Protein AF-A0A8J2PMA8-F1 (afdb_monomer_lite)

Secondary structure (DSSP, 8-state):
-EEEEE-TTT--EEEEEE-----EE-TTSEEEE-HHHHHHHHHHHHHHHHHHHHHTT--GGG---------SS-B--B-TTT--BSS-EEEE--

Radius of gyration: 16.11 Å; chains: 1; bounding box: 38×32×40 Å

Structure (mmCIF, N/CA/C/O backbone):
data_AF-A0A8J2PMA8-F1
#
_entry.id   AF-A0A8J2PMA8-F1
#
loop_
_atom_site.group_PDB
_atom_site.id
_atom_site.type_symbol
_atom_site.label_atom_id
_atom_site.label_alt_id
_atom_site.label_comp_id
_atom_site.label_asym_id
_atom_site.label_entity_id
_atom_site.label_seq_id
_atom_site.pdbx_PDB_ins_code
_atom_site.Cartn_x
_atom_site.Cartn_y
_atom_site.Cartn_z
_atom_site.occupancy
_atom_site.B_iso_or_equiv
_atom_site.auth_seq_id
_atom_site.auth_comp_id
_atom_site.auth_asym_id
_atom_site.auth_atom_id
_atom_site.pdbx_PDB_model_num
ATOM 1 N N . ILE A 1 1 ? 6.153 5.265 3.333 1.00 95.25 1 ILE A N 1
ATOM 2 C CA . ILE A 1 1 ? 4.838 4.609 3.528 1.00 95.25 1 ILE A CA 1
ATOM 3 C C . ILE A 1 1 ? 4.328 4.869 4.939 1.00 95.25 1 ILE A C 1
ATOM 5 O O . ILE A 1 1 ? 5.086 4.697 5.885 1.00 95.25 1 ILE A O 1
ATOM 9 N N . LEU A 1 2 ? 3.066 5.278 5.076 1.00 97.19 2 LEU A N 1
ATOM 10 C CA . LEU A 1 2 ? 2.382 5.502 6.353 1.00 97.19 2 LEU A CA 1
ATOM 11 C C . LEU A 1 2 ? 1.138 4.610 6.403 1.00 97.19 2 LEU A C 1
ATOM 13 O O . LEU A 1 2 ? 0.338 4.633 5.472 1.00 97.19 2 LEU A O 1
ATOM 17 N N . LEU A 1 3 ? 0.961 3.872 7.497 1.00 97.81 3 LEU A N 1
ATOM 18 C CA . LEU A 1 3 ? -0.323 3.274 7.855 1.00 97.81 3 LEU A CA 1
ATOM 19 C C . LEU A 1 3 ? -0.841 3.964 9.116 1.00 97.81 3 LEU A C 1
ATOM 21 O O . LEU A 1 3 ? -0.096 4.125 10.083 1.00 97.81 3 LEU A O 1
ATOM 25 N N . GLN A 1 4 ? -2.115 4.347 9.110 1.00 97.50 4 GLN A N 1
ATOM 26 C CA . GLN A 1 4 ? -2.764 5.026 10.222 1.00 97.50 4 GLN A CA 1
ATOM 27 C C . GLN A 1 4 ? -4.167 4.469 10.448 1.00 97.50 4 GLN A C 1
ATOM 29 O O . GLN A 1 4 ? -4.923 4.244 9.505 1.00 97.50 4 GLN A O 1
ATOM 34 N N . VAL A 1 5 ? -4.504 4.249 11.715 1.00 97.38 5 VAL A N 1
ATOM 35 C CA . VAL A 1 5 ? -5.797 3.731 12.159 1.00 97.38 5 VAL A CA 1
ATOM 36 C C . VAL A 1 5 ? -6.555 4.843 12.855 1.00 97.38 5 VAL A C 1
ATOM 38 O O . VAL A 1 5 ? -6.034 5.488 13.769 1.00 97.38 5 VAL A O 1
ATOM 41 N N . PHE A 1 6 ? -7.799 5.037 12.430 1.00 97.06 6 PHE A N 1
ATOM 42 C CA . PHE A 1 6 ? -8.679 6.078 12.933 1.00 97.06 6 PHE A CA 1
ATOM 43 C C . PHE A 1 6 ? -9.892 5.489 13.640 1.00 97.06 6 PHE A C 1
ATOM 45 O O . PHE A 1 6 ? -10.448 4.472 13.225 1.00 97.06 6 PHE A O 1
ATOM 52 N N . GLU A 1 7 ? -10.348 6.180 14.676 1.00 95.69 7 GLU A N 1
ATOM 53 C CA . GLU A 1 7 ? -11.662 5.944 15.252 1.00 95.69 7 GLU A CA 1
ATOM 54 C C . GLU A 1 7 ? -12.753 6.409 14.276 1.00 95.69 7 GLU A C 1
ATOM 56 O O . GLU A 1 7 ? -12.792 7.578 13.883 1.00 95.69 7 GLU A O 1
ATOM 61 N N . ALA A 1 8 ? -13.659 5.501 13.905 1.00 90.19 8 ALA A N 1
ATOM 62 C CA . ALA A 1 8 ? -14.599 5.703 12.800 1.00 90.19 8 ALA A CA 1
ATOM 63 C C . ALA A 1 8 ? -15.520 6.929 12.949 1.00 90.19 8 ALA A C 1
ATOM 65 O O . ALA A 1 8 ? -15.879 7.542 11.950 1.00 90.19 8 ALA A O 1
ATOM 66 N N . ASN A 1 9 ? -15.910 7.286 14.175 1.00 90.44 9 ASN A N 1
ATOM 67 C CA . ASN A 1 9 ? -16.928 8.318 14.405 1.00 90.44 9 ASN A CA 1
ATOM 68 C C . ASN A 1 9 ? -16.353 9.734 14.530 1.00 90.44 9 ASN A C 1
ATOM 70 O O . ASN A 1 9 ? -17.078 10.704 14.337 1.00 90.44 9 ASN A O 1
ATOM 74 N N . VAL A 1 10 ? -15.075 9.858 14.893 1.00 94.00 10 VAL A N 1
ATOM 75 C CA . VAL A 1 10 ? -14.459 11.147 15.261 1.00 94.00 10 VAL A CA 1
ATOM 76 C C . VAL A 1 10 ? -13.147 11.421 14.526 1.00 94.00 10 VAL A C 1
ATOM 78 O O . VAL A 1 10 ? -12.506 12.433 14.790 1.00 94.00 10 VAL A O 1
ATOM 81 N N . ALA A 1 11 ? -12.728 10.526 13.621 1.00 90.75 11 ALA A N 1
ATOM 82 C CA . ALA A 1 11 ? -11.481 10.619 12.856 1.00 90.75 11 ALA A CA 1
ATOM 83 C C . ALA A 1 11 ? -10.226 10.827 13.731 1.00 90.75 11 ALA A C 1
ATOM 85 O O . ALA A 1 11 ? -9.220 11.389 13.297 1.00 90.75 11 ALA A O 1
ATOM 86 N N . LYS A 1 12 ? -10.265 10.356 14.982 1.00 95.25 12 LYS A N 1
ATOM 87 C CA . LYS A 1 12 ? -9.133 10.426 15.904 1.00 95.25 12 LYS A CA 1
ATOM 88 C C . LYS A 1 12 ? -8.107 9.362 15.535 1.00 95.25 12 LYS A C 1
ATOM 90 O O . LYS A 1 12 ? -8.451 8.188 15.444 1.00 95.25 12 LYS A O 1
ATOM 95 N N . SER A 1 13 ? -6.845 9.753 15.376 1.00 96.06 13 SER A N 1
ATOM 96 C CA . SER A 1 13 ? -5.739 8.810 15.179 1.00 96.06 13 SER A CA 1
ATOM 97 C C . SER A 1 13 ? -5.505 7.978 16.442 1.00 96.06 13 SER A C 1
ATOM 99 O O . SER A 1 13 ? -5.231 8.536 17.504 1.00 96.06 13 SER A O 1
ATOM 101 N N . LEU A 1 14 ? -5.579 6.654 16.318 1.00 96.56 14 LEU A N 1
ATOM 102 C CA . LEU A 1 14 ? -5.386 5.704 17.419 1.00 96.56 14 LEU A CA 1
ATOM 103 C C . LEU A 1 14 ? -3.990 5.078 17.393 1.00 96.56 14 LEU A C 1
ATOM 105 O O . LEU A 1 14 ? -3.310 5.033 18.412 1.00 96.56 14 LEU A O 1
ATOM 109 N N . ALA A 1 15 ? -3.543 4.625 16.222 1.00 97.06 15 ALA A N 1
ATOM 110 C CA . ALA A 1 15 ? -2.239 4.000 16.030 1.00 97.06 15 ALA A CA 1
ATOM 111 C C . ALA A 1 15 ? -1.716 4.302 14.625 1.00 97.06 15 ALA A C 1
ATOM 113 O O . ALA A 1 15 ? -2.497 4.417 13.682 1.00 97.06 15 ALA A O 1
ATOM 114 N N . TYR A 1 16 ? -0.399 4.419 14.479 1.00 97.56 16 TYR A N 1
ATOM 115 C CA . TYR A 1 16 ? 0.231 4.597 13.175 1.00 97.56 16 TYR A CA 1
ATOM 116 C C . TYR A 1 16 ? 1.673 4.093 13.166 1.00 97.56 16 TYR A C 1
ATOM 118 O O . TYR A 1 16 ? 2.340 4.018 14.208 1.00 97.56 16 TYR A O 1
ATOM 126 N N . HIS A 1 17 ? 2.173 3.781 11.979 1.00 98.31 17 HIS A N 1
ATOM 127 C CA . HIS A 1 17 ? 3.581 3.511 11.736 1.00 98.31 17 HIS A CA 1
ATOM 128 C C . HIS A 1 17 ? 3.986 4.060 10.370 1.00 98.31 17 HIS A C 1
ATOM 130 O O . HIS A 1 17 ? 3.221 3.981 9.407 1.00 98.31 17 HIS A O 1
ATOM 136 N N . GLN A 1 18 ? 5.185 4.631 10.306 1.00 97.88 18 GLN A N 1
ATOM 137 C CA . GLN A 1 18 ? 5.730 5.245 9.107 1.00 97.88 18 GLN A CA 1
ATOM 138 C C . GLN A 1 18 ? 7.149 4.751 8.889 1.00 97.88 18 GLN A C 1
ATOM 140 O O . GLN A 1 18 ? 7.939 4.702 9.828 1.00 97.88 18 GLN A O 1
ATOM 145 N N . ILE A 1 19 ? 7.448 4.420 7.640 1.00 97.50 19 ILE A N 1
ATOM 146 C CA . ILE A 1 19 ? 8.771 4.005 7.192 1.00 97.50 19 ILE A CA 1
ATOM 147 C C . ILE A 1 19 ? 9.074 4.755 5.901 1.00 97.50 19 ILE A C 1
ATOM 149 O O . ILE A 1 19 ? 8.221 4.840 5.010 1.00 97.50 19 ILE A O 1
ATOM 153 N N . GLU A 1 20 ? 10.262 5.334 5.811 1.00 94.69 20 GLU A N 1
ATOM 154 C CA . GLU A 1 20 ? 10.735 5.990 4.596 1.00 94.69 20 GLU A CA 1
ATOM 155 C C . GLU A 1 20 ? 11.169 4.946 3.566 1.00 94.69 20 GLU A C 1
ATOM 157 O O . GLU A 1 20 ? 11.680 3.886 3.915 1.00 94.69 20 GLU A O 1
ATOM 162 N N . VAL A 1 21 ? 10.901 5.232 2.295 1.00 92.19 21 VAL A N 1
ATOM 163 C CA . VAL A 1 21 ? 11.316 4.388 1.171 1.00 92.19 21 VAL A CA 1
ATOM 164 C C . VAL A 1 21 ? 12.277 5.211 0.343 1.00 92.19 21 VAL A C 1
ATOM 166 O O . VAL A 1 21 ? 11.969 6.360 0.017 1.00 92.19 21 VAL A O 1
ATOM 169 N N . GLU A 1 22 ? 13.423 4.623 0.027 1.00 88.00 22 GLU A N 1
ATOM 170 C CA . GLU A 1 22 ? 14.444 5.280 -0.774 1.00 88.00 22 GLU A CA 1
ATOM 171 C C . GLU A 1 22 ? 13.920 5.631 -2.172 1.00 88.00 22 GLU A C 1
ATOM 173 O O . GLU A 1 22 ? 13.007 5.003 -2.724 1.00 88.00 22 GLU A O 1
ATOM 178 N N . ARG A 1 23 ? 14.494 6.698 -2.720 1.00 88.00 23 ARG A N 1
ATOM 179 C CA . ARG A 1 23 ? 14.231 7.200 -4.064 1.00 88.00 23 ARG A CA 1
ATOM 180 C C . ARG A 1 23 ? 15.546 7.206 -4.816 1.00 88.00 23 ARG A C 1
ATOM 182 O O . ARG A 1 23 ? 16.548 7.685 -4.289 1.00 88.00 23 ARG A O 1
ATOM 189 N N . ILE A 1 24 ? 15.528 6.680 -6.030 1.00 89.25 24 ILE A N 1
ATOM 190 C CA . ILE A 1 24 ? 16.674 6.688 -6.928 1.00 89.25 24 ILE A CA 1
ATOM 191 C C . ILE A 1 24 ? 16.450 7.847 -7.898 1.00 89.25 24 ILE A C 1
ATOM 193 O O . ILE A 1 24 ? 15.599 7.761 -8.781 1.00 89.25 24 ILE A O 1
ATOM 197 N N . CYS A 1 25 ? 17.166 8.951 -7.700 1.00 86.75 25 CYS A N 1
ATOM 198 C CA . CYS A 1 25 ? 17.097 10.108 -8.590 1.00 86.75 25 CYS A CA 1
ATOM 199 C C . CYS A 1 25 ? 18.101 9.928 -9.730 1.00 86.75 25 CYS A C 1
ATOM 201 O O . CYS A 1 25 ? 19.297 9.774 -9.475 1.00 86.75 25 CYS A O 1
ATOM 203 N N . GLN A 1 26 ? 17.613 9.944 -10.969 1.00 82.94 26 GLN A N 1
ATOM 204 C CA . GLN A 1 26 ? 18.469 9.894 -12.154 1.00 82.94 26 GLN A CA 1
ATOM 205 C C . GLN A 1 26 ? 18.909 11.303 -12.571 1.00 82.94 26 GLN A C 1
ATOM 207 O O . GLN A 1 26 ? 18.258 12.294 -12.238 1.00 82.94 26 GLN A O 1
ATOM 212 N N . GLU A 1 27 ? 20.000 11.397 -13.338 1.00 72.00 27 GLU A N 1
ATOM 213 C CA . GLU A 1 27 ? 20.544 12.679 -13.822 1.00 72.00 27 GLU A CA 1
ATOM 214 C C . GLU A 1 27 ? 19.547 13.461 -14.699 1.00 72.00 27 GLU A C 1
ATOM 216 O O . GLU A 1 27 ? 19.542 14.691 -14.679 1.00 72.00 27 GLU A O 1
ATOM 221 N N . ASP A 1 28 ? 18.649 12.754 -15.394 1.00 78.62 28 ASP A N 1
ATOM 222 C CA . ASP A 1 28 ? 17.617 13.326 -16.271 1.00 78.62 28 ASP A CA 1
ATOM 223 C C . ASP A 1 28 ? 16.361 13.823 -15.516 1.00 78.62 28 ASP A C 1
ATOM 225 O O . ASP A 1 28 ? 15.389 14.262 -16.136 1.00 78.62 28 ASP A O 1
ATOM 229 N N . GLY A 1 29 ? 16.363 13.782 -14.177 1.00 79.44 29 GLY A N 1
ATOM 230 C CA . GLY A 1 29 ? 15.340 14.410 -13.329 1.00 79.44 29 GLY A CA 1
ATOM 231 C C . GLY A 1 29 ? 14.086 13.575 -13.048 1.00 79.44 29 GLY A C 1
ATOM 232 O O . GLY A 1 29 ? 13.163 14.073 -12.402 1.00 79.44 29 GLY A O 1
ATOM 233 N N . TRP A 1 30 ? 14.026 12.314 -13.490 1.00 83.75 30 TRP A N 1
ATOM 234 C CA . TRP A 1 30 ? 12.983 11.380 -13.051 1.00 83.75 30 TRP A CA 1
ATOM 235 C C . TRP A 1 30 ? 13.416 10.574 -11.822 1.00 83.75 30 TRP A C 1
ATOM 237 O O . TRP A 1 30 ? 14.606 10.384 -11.549 1.00 83.75 30 TRP A O 1
ATOM 247 N N . VAL A 1 31 ? 12.422 10.069 -11.090 1.00 90.56 31 VAL A N 1
ATOM 248 C CA . VAL A 1 31 ? 12.617 9.272 -9.877 1.00 90.56 31 VAL A CA 1
ATOM 249 C C . VAL A 1 31 ? 12.210 7.833 -10.134 1.00 90.56 31 VAL A C 1
ATOM 251 O O . VAL A 1 31 ? 11.124 7.556 -10.646 1.00 90.56 31 VAL A O 1
ATOM 254 N N . GLU A 1 32 ? 13.069 6.914 -9.714 1.00 93.62 32 GLU A N 1
ATOM 255 C CA . GLU A 1 32 ? 12.801 5.486 -9.694 1.00 93.62 32 GLU A CA 1
ATOM 256 C C . GLU A 1 32 ? 12.659 4.961 -8.266 1.00 93.62 32 GLU A C 1
ATOM 258 O O . GLU A 1 32 ? 13.326 5.420 -7.334 1.00 93.62 32 GLU A O 1
ATOM 263 N N . GLN A 1 33 ? 11.789 3.968 -8.088 1.00 93.44 33 GLN A N 1
ATOM 264 C CA . GLN A 1 33 ? 11.628 3.250 -6.826 1.00 93.44 33 GLN A CA 1
ATOM 265 C C . GLN A 1 33 ? 11.367 1.768 -7.082 1.00 93.44 33 GLN A C 1
ATOM 267 O O . GLN A 1 33 ? 10.568 1.425 -7.946 1.00 93.44 33 GLN A O 1
ATOM 272 N N . ASP A 1 34 ? 11.979 0.882 -6.301 1.00 94.94 34 ASP A N 1
ATOM 273 C CA . ASP A 1 34 ? 11.696 -0.554 -6.381 1.00 94.94 34 ASP A CA 1
ATOM 274 C C . ASP A 1 34 ? 10.264 -0.850 -5.857 1.00 94.94 34 ASP A C 1
ATOM 276 O O . ASP A 1 34 ? 9.971 -0.594 -4.677 1.00 94.94 34 ASP A O 1
ATOM 280 N N . PRO A 1 35 ? 9.353 -1.405 -6.688 1.00 95.31 35 PRO A N 1
ATOM 281 C CA . PRO A 1 35 ? 7.988 -1.737 -6.279 1.00 95.31 35 PRO A CA 1
ATOM 282 C C . PRO A 1 35 ? 7.928 -2.768 -5.148 1.00 95.31 35 PRO A C 1
ATOM 284 O O . PRO A 1 35 ? 7.014 -2.716 -4.321 1.00 95.31 35 PRO A O 1
ATOM 287 N N . MET A 1 36 ? 8.899 -3.682 -5.074 1.00 95.62 36 MET A N 1
ATOM 288 C CA . MET A 1 36 ? 8.981 -4.677 -4.008 1.00 95.62 36 MET A CA 1
ATOM 289 C C . MET A 1 36 ? 9.389 -4.043 -2.685 1.00 95.62 36 MET A C 1
ATOM 291 O O . MET A 1 36 ? 8.848 -4.430 -1.649 1.00 95.62 36 MET A O 1
ATOM 295 N N . ILE A 1 37 ? 10.272 -3.038 -2.693 1.00 95.75 37 ILE A N 1
ATOM 296 C CA . ILE A 1 37 ? 10.574 -2.266 -1.478 1.00 95.75 37 ILE A CA 1
ATOM 297 C C . ILE A 1 37 ? 9.306 -1.554 -1.005 1.00 95.75 37 ILE A C 1
ATOM 299 O O . ILE A 1 37 ? 8.926 -1.716 0.152 1.00 95.75 37 ILE A O 1
ATOM 303 N N . ILE A 1 38 ? 8.593 -0.855 -1.896 1.00 95.19 38 ILE A N 1
ATOM 304 C CA . ILE A 1 38 ? 7.325 -0.181 -1.562 1.00 95.19 38 ILE A CA 1
ATOM 305 C C . ILE A 1 38 ? 6.329 -1.160 -0.918 1.00 95.19 38 ILE A C 1
ATOM 307 O O . ILE A 1 38 ? 5.768 -0.867 0.145 1.00 95.19 38 ILE A O 1
ATOM 311 N N . LEU A 1 39 ? 6.126 -2.327 -1.538 1.00 95.62 39 LEU A N 1
ATOM 312 C CA . LEU A 1 39 ? 5.184 -3.344 -1.076 1.00 95.62 39 LEU A CA 1
ATOM 313 C C . LEU A 1 39 ? 5.592 -3.938 0.280 1.00 95.62 39 LEU A C 1
ATOM 315 O O . LEU A 1 39 ? 4.779 -3.991 1.205 1.00 95.62 39 LEU A O 1
ATOM 319 N N . ASN A 1 40 ? 6.855 -4.334 0.432 1.00 96.88 40 ASN A N 1
ATOM 320 C CA . ASN A 1 40 ? 7.374 -4.896 1.680 1.00 96.88 40 ASN A CA 1
ATOM 321 C C . ASN A 1 40 ? 7.314 -3.877 2.823 1.00 96.88 40 ASN A C 1
ATOM 323 O O . ASN A 1 40 ? 6.929 -4.215 3.944 1.00 96.88 40 ASN A O 1
ATOM 327 N N . THR A 1 41 ? 7.617 -2.608 2.543 1.00 97.62 41 THR A N 1
ATOM 328 C CA . THR A 1 41 ? 7.471 -1.529 3.519 1.00 97.62 41 THR A CA 1
ATOM 329 C C . THR A 1 41 ? 6.011 -1.334 3.931 1.00 97.62 41 THR A C 1
ATOM 331 O O . THR A 1 41 ? 5.738 -1.100 5.110 1.00 97.62 41 THR A O 1
ATOM 334 N N . ALA A 1 42 ? 5.052 -1.462 3.008 1.00 97.50 42 ALA A N 1
ATOM 335 C CA . ALA A 1 42 ? 3.632 -1.411 3.349 1.00 97.50 42 ALA A CA 1
ATOM 336 C C . ALA A 1 42 ? 3.222 -2.553 4.291 1.00 97.50 42 ALA A C 1
ATOM 338 O O . ALA A 1 42 ? 2.575 -2.287 5.307 1.00 97.50 42 ALA A O 1
ATOM 339 N N . TYR A 1 43 ? 3.656 -3.789 4.024 1.00 97.69 43 TYR A N 1
ATOM 340 C CA . TYR A 1 43 ? 3.421 -4.922 4.926 1.00 97.69 43 TYR A CA 1
ATOM 341 C C . TYR A 1 43 ? 4.015 -4.694 6.318 1.00 97.69 43 TYR A C 1
ATOM 343 O O . TYR A 1 43 ? 3.332 -4.912 7.320 1.00 97.69 43 TYR A O 1
ATOM 351 N N . LEU A 1 44 ? 5.242 -4.179 6.395 1.00 98.06 44 LEU A N 1
ATOM 352 C CA . LEU A 1 44 ? 5.884 -3.879 7.672 1.00 98.06 44 LEU A CA 1
ATOM 353 C C . LEU A 1 44 ? 5.146 -2.766 8.437 1.00 98.06 44 LEU A C 1
ATOM 355 O O . LEU A 1 44 ? 4.920 -2.884 9.641 1.00 98.06 44 LEU A O 1
ATOM 359 N N . CYS A 1 45 ? 4.690 -1.710 7.754 1.00 97.69 45 CYS A N 1
ATOM 360 C CA . CYS A 1 45 ? 3.844 -0.682 8.369 1.00 97.69 45 CYS A CA 1
ATOM 361 C C . CYS A 1 45 ? 2.528 -1.260 8.912 1.00 97.69 45 CYS A C 1
ATOM 363 O O . CYS A 1 45 ? 2.092 -0.850 9.993 1.00 97.69 45 CYS A O 1
ATOM 365 N N . ILE A 1 46 ? 1.913 -2.211 8.197 1.00 97.44 46 ILE A N 1
ATOM 366 C CA . ILE A 1 46 ? 0.711 -2.930 8.644 1.00 97.44 46 ILE A CA 1
ATOM 367 C C . ILE A 1 46 ? 0.995 -3.707 9.925 1.00 97.44 46 ILE A C 1
ATOM 369 O O . ILE A 1 46 ? 0.305 -3.506 10.926 1.00 97.44 46 ILE A O 1
ATOM 373 N N . GLU A 1 47 ? 2.040 -4.531 9.926 1.00 97.50 47 GLU A N 1
ATOM 374 C CA . GLU A 1 47 ? 2.433 -5.332 11.084 1.00 97.50 47 GLU A CA 1
ATOM 375 C C . GLU A 1 47 ? 2.714 -4.453 12.311 1.00 97.50 47 GLU A C 1
ATOM 377 O O . GLU A 1 47 ? 2.123 -4.652 13.376 1.00 97.50 47 GLU A O 1
ATOM 382 N N . LYS A 1 48 ? 3.540 -3.411 12.152 1.00 98.12 48 LYS A N 1
ATOM 383 C CA . LYS A 1 48 ? 3.915 -2.506 13.248 1.00 98.12 48 LYS A CA 1
ATOM 384 C C . LYS A 1 48 ? 2.760 -1.665 13.763 1.00 98.12 48 LYS A C 1
ATOM 386 O O . LYS A 1 48 ? 2.685 -1.389 14.961 1.00 98.12 48 LYS A O 1
ATOM 391 N N . THR A 1 49 ? 1.832 -1.267 12.901 1.00 97.81 49 THR A N 1
ATOM 392 C CA . THR A 1 49 ? 0.622 -0.577 13.360 1.00 97.81 49 THR A CA 1
ATOM 393 C C . THR A 1 49 ? -0.305 -1.531 14.103 1.00 97.81 49 THR A C 1
ATOM 395 O O . THR A 1 49 ? -0.836 -1.156 15.145 1.00 97.81 49 THR A O 1
ATOM 398 N N . ALA A 1 50 ? -0.445 -2.777 13.642 1.00 96.81 50 ALA A N 1
ATOM 399 C CA . ALA A 1 50 ? -1.244 -3.794 14.321 1.00 96.81 50 ALA A CA 1
ATOM 400 C C . ALA A 1 50 ? -0.667 -4.172 15.699 1.00 96.81 50 ALA A C 1
ATOM 402 O O . ALA A 1 50 ? -1.424 -4.359 16.650 1.00 96.81 50 ALA A O 1
ATOM 403 N N . GLU A 1 51 ? 0.661 -4.232 15.851 1.00 97.25 51 GLU A N 1
ATOM 404 C CA . GLU A 1 51 ? 1.317 -4.371 17.162 1.00 97.25 51 GLU A CA 1
ATOM 405 C C . GLU A 1 51 ? 0.919 -3.231 18.113 1.00 97.25 51 GLU A C 1
ATOM 407 O O . GLU A 1 51 ? 0.502 -3.484 19.245 1.00 97.25 51 GLU A O 1
ATOM 412 N N . LYS A 1 52 ? 0.975 -1.980 17.638 1.00 97.38 52 LYS A N 1
ATOM 413 C CA . LYS A 1 52 ? 0.569 -0.801 18.420 1.00 97.38 52 LYS A CA 1
ATOM 414 C C . LYS A 1 52 ? -0.924 -0.808 18.755 1.00 97.38 52 LYS A C 1
ATOM 416 O O . LYS A 1 52 ? -1.287 -0.452 19.869 1.00 97.38 52 LYS A O 1
ATOM 421 N N . MET A 1 53 ? -1.783 -1.246 17.832 1.00 96.75 53 MET A N 1
ATOM 422 C CA . MET A 1 53 ? -3.216 -1.431 18.095 1.00 96.75 53 MET A CA 1
ATOM 423 C C . MET A 1 53 ? -3.459 -2.434 19.223 1.00 96.75 53 MET A C 1
ATOM 425 O O . MET A 1 53 ? -4.222 -2.143 20.142 1.00 96.75 53 MET A O 1
ATOM 429 N N . ARG A 1 54 ? -2.777 -3.588 19.194 1.00 96.56 54 ARG A N 1
ATOM 430 C CA . ARG A 1 54 ? -2.904 -4.614 20.241 1.00 96.56 54 ARG A CA 1
ATOM 431 C C . ARG A 1 54 ? -2.490 -4.090 21.613 1.00 96.56 54 ARG A C 1
ATOM 433 O O . ARG A 1 54 ? -3.152 -4.402 22.597 1.00 96.56 54 ARG A O 1
ATOM 440 N N . ALA A 1 55 ? -1.457 -3.248 21.681 1.00 96.44 55 ALA A N 1
ATOM 441 C CA . ALA A 1 55 ? -1.050 -2.589 22.924 1.00 96.44 55 ALA A CA 1
ATOM 442 C C . ALA A 1 55 ? -2.122 -1.633 23.492 1.00 96.44 55 ALA A C 1
ATOM 444 O O . ALA A 1 55 ? -2.120 -1.355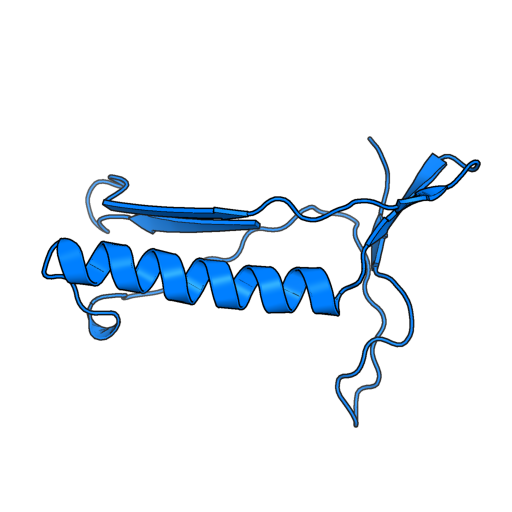 24.688 1.00 96.44 55 ALA A O 1
ATOM 445 N N . LEU A 1 56 ? -3.056 -1.166 22.657 1.00 95.38 56 LEU A N 1
ATOM 446 C CA . LEU A 1 56 ? -4.223 -0.368 23.052 1.00 95.38 56 LEU A CA 1
ATOM 447 C C . LEU A 1 56 ? -5.471 -1.223 23.339 1.00 95.38 56 LEU A C 1
ATOM 449 O O . LEU A 1 56 ? -6.546 -0.673 23.566 1.00 95.38 56 LEU A O 1
ATOM 453 N N . GLY A 1 57 ? -5.353 -2.554 23.312 1.00 96.38 57 GLY A N 1
ATOM 454 C CA . GLY A 1 57 ? -6.476 -3.477 23.492 1.00 96.38 57 GLY A CA 1
ATOM 455 C C . GLY A 1 57 ? -7.378 -3.627 22.263 1.00 96.38 57 GLY A C 1
ATOM 456 O O . GLY A 1 57 ? -8.463 -4.185 22.385 1.00 96.38 57 GLY A O 1
ATOM 457 N N . LEU A 1 58 ? -6.945 -3.144 21.094 1.00 96.00 58 LEU A N 1
ATOM 458 C CA . LEU A 1 58 ? -7.677 -3.258 19.830 1.00 96.00 58 LEU A CA 1
ATOM 459 C C . LEU A 1 58 ? -7.209 -4.482 19.035 1.00 96.00 58 LEU A C 1
ATOM 461 O O . LEU A 1 58 ? -6.033 -4.856 19.065 1.00 96.00 58 LEU A O 1
ATOM 465 N N . ASN A 1 59 ? -8.114 -5.080 18.268 1.00 94.81 59 ASN A N 1
ATOM 466 C CA . ASN A 1 59 ? -7.840 -6.216 17.399 1.00 94.81 59 ASN A CA 1
ATOM 467 C C . ASN A 1 59 ? -7.925 -5.798 15.919 1.00 94.81 59 ASN A C 1
ATOM 469 O O . ASN A 1 59 ? -8.775 -4.984 15.561 1.00 94.81 59 ASN A O 1
ATOM 473 N N . PRO A 1 60 ? -7.099 -6.358 15.014 1.00 91.44 60 PRO A N 1
ATOM 474 C CA . PRO A 1 60 ? -7.308 -6.209 13.573 1.00 91.44 60 PRO A CA 1
ATOM 475 C C . PRO A 1 60 ? -8.740 -6.511 13.095 1.00 91.44 60 PRO A C 1
ATOM 477 O O . PRO A 1 60 ? -9.185 -5.905 12.125 1.00 91.44 60 PRO A O 1
ATOM 480 N N . SER A 1 61 ? -9.485 -7.385 13.785 1.00 95.12 61 SER A N 1
ATOM 481 C CA . SER A 1 61 ? -10.906 -7.645 13.500 1.00 95.12 61 SER A CA 1
ATOM 482 C C . SER A 1 61 ? -11.831 -6.441 13.722 1.00 95.12 61 SER A C 1
ATOM 484 O O . SER A 1 61 ? -12.952 -6.446 13.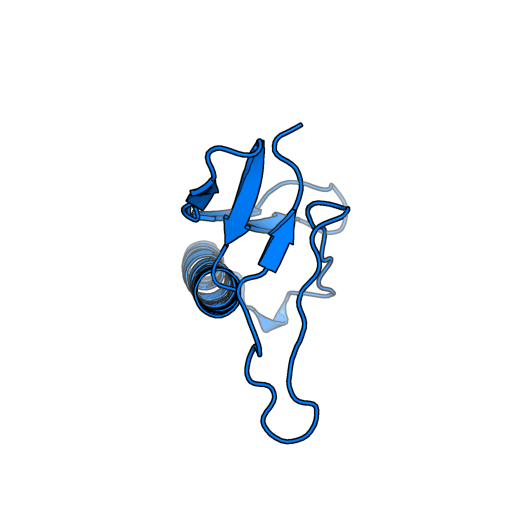222 1.00 95.12 61 SER A O 1
ATOM 486 N N . ASP A 1 62 ? -11.386 -5.416 14.454 1.00 94.81 62 ASP A N 1
ATOM 487 C CA . ASP A 1 62 ? -12.160 -4.197 14.721 1.00 94.81 62 ASP A CA 1
ATOM 488 C C . ASP A 1 62 ? -12.100 -3.201 13.545 1.00 94.81 62 ASP A C 1
ATOM 490 O O . ASP A 1 62 ? -12.839 -2.211 13.509 1.00 94.81 62 ASP A O 1
ATOM 494 N N . ILE A 1 6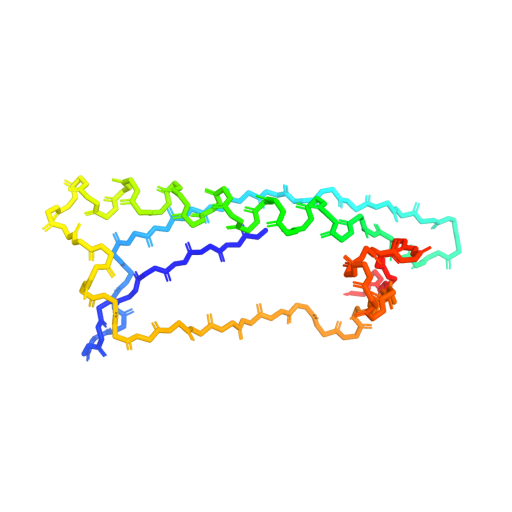3 ? -11.223 -3.446 12.563 1.00 95.31 63 ILE A N 1
ATOM 495 C CA . ILE A 1 63 ? -11.084 -2.617 11.365 1.00 95.31 63 ILE A CA 1
ATOM 496 C C . ILE A 1 63 ? -12.272 -2.852 10.432 1.00 95.31 63 ILE A C 1
ATOM 498 O O . ILE A 1 63 ? -12.433 -3.918 9.844 1.00 95.31 63 ILE A O 1
ATOM 502 N N . LYS A 1 64 ? -13.092 -1.814 10.249 1.00 95.62 64 LYS A N 1
ATOM 503 C CA . LYS A 1 64 ? -14.276 -1.868 9.374 1.00 95.62 64 LYS A CA 1
ATOM 504 C C . LYS A 1 64 ? -13.949 -1.767 7.885 1.00 95.62 64 LYS A C 1
ATOM 506 O O . LYS A 1 64 ? -14.685 -2.301 7.064 1.00 95.62 64 LYS A O 1
ATOM 511 N N . ALA A 1 65 ? -12.903 -1.023 7.536 1.00 95.69 65 ALA A N 1
ATOM 512 C CA . ALA A 1 65 ? -12.505 -0.757 6.159 1.00 95.69 65 ALA A CA 1
ATOM 513 C C . ALA A 1 65 ? -11.044 -0.300 6.102 1.00 95.69 65 ALA A C 1
ATOM 515 O O . ALA A 1 65 ? -10.502 0.194 7.092 1.00 95.69 65 ALA A O 1
ATOM 516 N N . ILE A 1 66 ? -10.435 -0.422 4.924 1.00 95.94 66 ILE A N 1
ATOM 517 C CA . ILE A 1 66 ? -9.094 0.085 4.629 1.00 95.94 66 ILE A CA 1
ATOM 518 C C . ILE A 1 66 ? -9.214 1.085 3.482 1.00 95.94 66 ILE A C 1
ATOM 520 O O . ILE A 1 66 ? -9.799 0.780 2.444 1.00 95.94 66 ILE A O 1
ATOM 524 N N . GLY A 1 67 ? -8.662 2.279 3.684 1.00 95.75 67 GLY A N 1
ATOM 525 C CA . GLY A 1 67 ? -8.459 3.265 2.630 1.00 95.75 67 GLY A CA 1
ATOM 526 C C . GLY A 1 67 ? -7.011 3.235 2.158 1.00 95.75 67 GLY A C 1
ATOM 527 O O . GLY A 1 67 ? -6.100 3.060 2.966 1.00 95.75 67 GLY A O 1
ATOM 528 N N . VAL A 1 68 ? -6.801 3.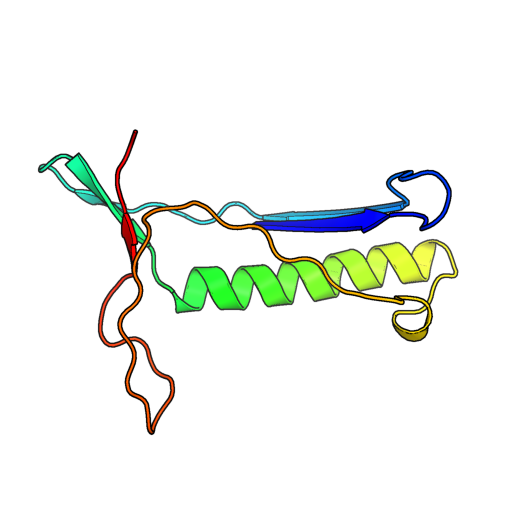428 0.859 1.00 96.12 68 VAL A N 1
ATOM 529 C CA . VAL A 1 68 ? -5.466 3.547 0.266 1.00 96.12 68 VAL A CA 1
ATOM 530 C C . VAL A 1 68 ? -5.371 4.899 -0.422 1.00 96.12 68 VAL A C 1
ATOM 532 O O . VAL A 1 68 ? -6.252 5.278 -1.189 1.00 96.12 68 VAL A O 1
ATOM 535 N N . THR A 1 69 ? -4.299 5.626 -0.126 1.00 94.94 69 THR A N 1
ATOM 536 C CA . THR A 1 69 ? -3.908 6.847 -0.828 1.00 94.94 69 THR A CA 1
ATOM 537 C C . THR A 1 69 ? -2.462 6.695 -1.277 1.00 94.94 69 THR A C 1
ATOM 539 O O . THR A 1 69 ? -1.654 6.089 -0.571 1.00 94.94 69 THR A O 1
ATOM 542 N N . ASN A 1 70 ? -2.140 7.201 -2.463 1.00 91.25 70 ASN A N 1
ATOM 543 C CA . ASN A 1 70 ? -0.837 7.026 -3.089 1.00 91.25 70 ASN A CA 1
ATOM 544 C C . ASN A 1 70 ? -0.370 8.316 -3.763 1.00 91.25 70 ASN A C 1
ATOM 546 O O . ASN A 1 70 ? -1.174 9.170 -4.141 1.00 91.25 70 ASN A O 1
ATOM 550 N N . GLN A 1 71 ? 0.945 8.424 -3.950 1.00 84.06 71 GLN A N 1
ATOM 551 C CA . GLN A 1 71 ? 1.525 9.419 -4.847 1.00 84.06 71 GLN A CA 1
ATOM 552 C C 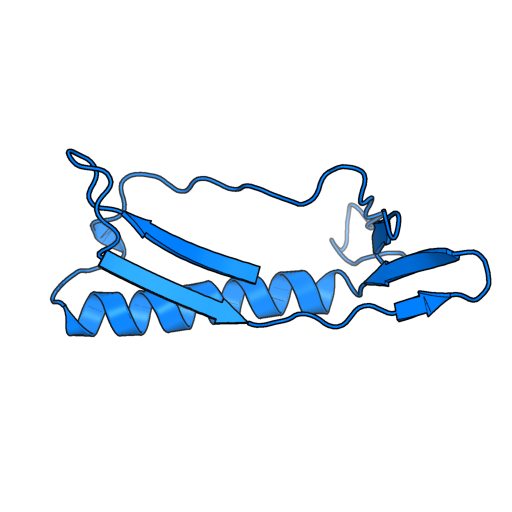. GLN A 1 71 ? 0.969 9.204 -6.261 1.00 84.06 71 GLN A C 1
ATOM 554 O O . GLN A 1 71 ? 0.907 8.071 -6.752 1.00 84.06 71 GLN A O 1
ATOM 559 N N . ARG A 1 72 ? 0.480 10.278 -6.881 1.00 87.38 72 ARG A N 1
ATOM 560 C CA . ARG A 1 72 ? -0.081 10.226 -8.235 1.00 87.38 72 ARG A CA 1
ATOM 561 C C . ARG A 1 72 ? 1.057 10.172 -9.256 1.00 87.38 72 ARG A C 1
ATOM 563 O O . ARG A 1 72 ? 2.192 10.477 -8.925 1.00 87.38 72 ARG A O 1
ATOM 570 N N . GLU A 1 73 ? 0.733 9.778 -10.485 1.00 89.06 73 GLU A N 1
ATOM 571 C CA . GLU A 1 73 ? 1.649 9.754 -11.644 1.00 89.06 73 GLU A CA 1
ATOM 572 C C . GLU A 1 73 ? 2.729 8.662 -11.633 1.00 89.06 73 GLU A C 1
ATOM 574 O O . GLU A 1 73 ? 3.213 8.314 -12.704 1.00 89.06 73 GLU A O 1
ATOM 579 N N . THR A 1 74 ? 3.052 8.051 -10.487 1.00 90.06 74 THR A N 1
ATOM 580 C CA . THR A 1 74 ? 3.957 6.892 -10.454 1.00 90.06 74 THR A CA 1
ATOM 581 C C . THR A 1 74 ? 3.342 5.674 -11.141 1.00 90.06 74 THR A C 1
ATOM 583 O O . THR A 1 74 ? 2.238 5.247 -10.792 1.00 90.06 74 THR A O 1
ATOM 586 N N . VAL A 1 75 ? 4.077 5.082 -12.083 1.00 92.69 75 VAL A N 1
ATOM 587 C CA . VAL A 1 75 ? 3.641 3.920 -12.869 1.00 92.69 75 VAL A CA 1
ATOM 588 C C . VAL A 1 75 ? 4.491 2.700 -12.531 1.00 92.69 75 VAL A C 1
ATOM 590 O O . VAL A 1 75 ? 5.714 2.786 -12.467 1.00 92.69 75 VAL A O 1
ATOM 593 N N . VAL A 1 76 ? 3.832 1.552 -12.360 1.00 95.44 76 VAL A N 1
ATOM 594 C CA . VAL A 1 76 ? 4.462 0.235 -12.193 1.00 95.44 76 VAL A CA 1
ATOM 595 C C . VAL A 1 76 ? 4.019 -0.660 -13.345 1.00 95.44 76 VAL A C 1
ATOM 597 O O . VAL A 1 76 ? 2.824 -0.759 -13.621 1.00 95.44 76 VAL A O 1
ATOM 600 N N . ALA A 1 77 ? 4.970 -1.329 -13.995 1.00 96.69 77 ALA A N 1
ATOM 601 C CA . ALA A 1 77 ? 4.702 -2.385 -14.967 1.00 96.69 77 ALA A CA 1
ATOM 602 C C . ALA A 1 77 ? 5.025 -3.746 -14.339 1.00 96.69 77 ALA A C 1
ATOM 604 O O . ALA A 1 77 ? 6.089 -3.910 -13.743 1.00 96.69 77 ALA A O 1
ATOM 605 N N . TRP A 1 78 ? 4.123 -4.718 -14.472 1.00 97.69 78 TRP A N 1
ATOM 606 C CA . TRP A 1 78 ? 4.280 -6.052 -13.887 1.00 97.69 78 TRP A CA 1
ATOM 607 C C . TRP A 1 78 ? 3.815 -7.151 -14.845 1.00 97.69 78 TRP A C 1
ATOM 609 O O . TRP A 1 78 ? 2.976 -6.922 -15.722 1.00 97.69 78 TRP A O 1
ATOM 619 N N . ASP A 1 79 ? 4.355 -8.352 -14.663 1.00 97.50 79 ASP A N 1
ATOM 620 C CA . ASP A 1 79 ? 3.900 -9.547 -15.365 1.00 97.50 79 ASP A CA 1
ATOM 621 C C . ASP A 1 79 ? 2.581 -10.043 -14.755 1.00 97.50 79 ASP A C 1
ATOM 623 O O . ASP A 1 79 ? 2.460 -10.253 -13.549 1.00 97.50 79 ASP A O 1
ATOM 627 N N . ARG A 1 80 ? 1.555 -10.245 -15.585 1.00 96.69 80 ARG A N 1
ATOM 628 C CA . ARG A 1 80 ? 0.220 -10.650 -15.114 1.00 96.69 80 ARG A CA 1
ATOM 629 C C . ARG A 1 80 ? 0.182 -12.066 -14.523 1.00 96.69 80 ARG A C 1
ATOM 631 O O . ARG A 1 80 ? -0.705 -12.349 -13.720 1.00 96.69 80 ARG A O 1
ATOM 638 N N . ILE A 1 81 ? 1.052 -12.962 -14.979 1.00 97.44 81 ILE A N 1
ATOM 639 C CA . ILE A 1 81 ? 1.091 -14.368 -14.573 1.00 97.44 81 ILE A CA 1
ATOM 640 C C . ILE A 1 81 ? 1.875 -14.505 -13.269 1.00 97.44 81 ILE A C 1
ATOM 642 O O . ILE A 1 81 ? 1.389 -15.158 -12.348 1.00 97.44 81 ILE A O 1
ATOM 646 N N . THR A 1 82 ? 3.062 -13.900 -13.182 1.00 96.81 82 THR A N 1
ATOM 647 C CA . THR A 1 82 ? 3.926 -14.022 -11.995 1.00 96.81 82 THR A CA 1
ATOM 648 C C . THR A 1 82 ? 3.591 -12.997 -10.914 1.00 96.81 82 THR A C 1
ATOM 650 O O . THR A 1 82 ? 3.802 -13.260 -9.734 1.00 96.81 82 THR A O 1
ATOM 653 N 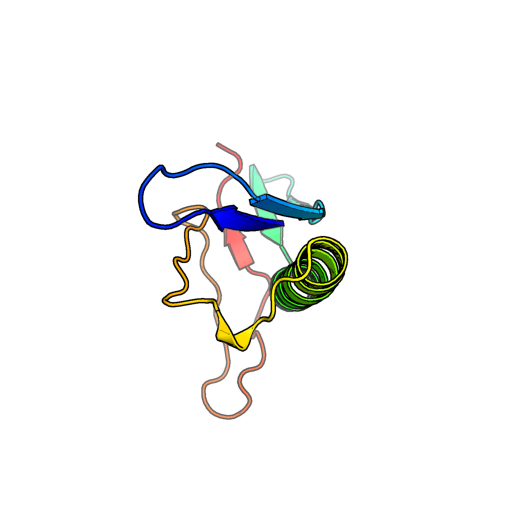N . GLY A 1 83 ? 3.039 -11.842 -11.298 1.00 94.81 83 GLY A N 1
ATOM 654 C CA . GLY A 1 83 ? 2.843 -10.695 -10.411 1.00 94.81 83 GLY A CA 1
ATOM 655 C C . GLY A 1 83 ? 4.128 -9.908 -10.138 1.00 94.81 83 GLY A C 1
ATOM 656 O O . GLY A 1 83 ? 4.095 -8.959 -9.356 1.00 94.81 83 GLY A O 1
ATOM 657 N N . GLU A 1 84 ? 5.247 -10.284 -10.758 1.00 96.00 84 GLU A N 1
ATOM 658 C CA . GLU A 1 84 ? 6.543 -9.654 -10.522 1.00 96.00 84 GLU A CA 1
ATOM 659 C C . GLU A 1 84 ? 6.679 -8.337 -11.297 1.00 96.00 84 GLU A C 1
ATOM 661 O O . GLU A 1 84 ? 6.206 -8.232 -12.438 1.00 96.00 84 GLU A O 1
ATOM 666 N N . PRO A 1 85 ? 7.342 -7.323 -10.718 1.00 96.94 85 PRO A N 1
ATOM 667 C CA . PRO A 1 85 ? 7.662 -6.101 -11.437 1.00 96.94 85 PRO A CA 1
ATOM 668 C C . PRO A 1 85 ? 8.591 -6.369 -12.621 1.00 96.94 85 PRO A C 1
ATOM 670 O O . PRO A 1 85 ? 9.590 -7.072 -12.499 1.00 96.94 85 PRO A O 1
ATOM 673 N N . LEU A 1 86 ? 8.286 -5.754 -13.762 1.00 96.50 86 LEU A N 1
ATOM 674 C CA . LEU A 1 86 ? 9.133 -5.810 -14.957 1.00 96.50 86 LEU A CA 1
ATOM 675 C C . LEU A 1 86 ? 10.277 -4.789 -14.894 1.00 96.50 86 LEU A C 1
ATOM 677 O O . LEU A 1 86 ? 11.307 -4.971 -15.539 1.00 96.50 86 LEU A O 1
ATOM 681 N N . TYR A 1 87 ? 10.073 -3.699 -14.151 1.00 94.56 87 TYR A N 1
ATOM 682 C CA . TYR A 1 87 ? 11.034 -2.619 -13.944 1.00 94.56 87 TYR A CA 1
ATOM 683 C C . TYR A 1 87 ? 10.707 -1.860 -12.650 1.00 94.56 87 TYR A C 1
ATOM 685 O O . TYR A 1 87 ? 9.634 -2.051 -12.062 1.00 94.56 87 TYR A O 1
ATOM 693 N N . ASN A 1 88 ? 11.611 -0.970 -12.234 1.00 94.44 88 ASN A N 1
ATOM 694 C CA . ASN A 1 88 ? 11.340 -0.014 -11.167 1.00 94.44 88 ASN A CA 1
ATOM 695 C C . ASN A 1 88 ? 10.103 0.842 -11.478 1.00 94.44 88 ASN A C 1
ATOM 697 O O . ASN A 1 88 ? 9.787 1.134 -12.632 1.00 94.44 88 ASN A O 1
ATOM 701 N N . ALA A 1 89 ? 9.403 1.270 -10.433 1.00 92.88 89 ALA A N 1
ATOM 702 C CA . ALA A 1 89 ? 8.357 2.269 -10.551 1.00 92.88 89 ALA A CA 1
ATOM 703 C C . ALA A 1 89 ? 8.972 3.599 -10.996 1.00 92.88 89 ALA A C 1
ATOM 705 O O . ALA A 1 89 ? 9.945 4.044 -10.389 1.00 92.88 89 ALA A O 1
ATOM 706 N N . ILE A 1 90 ? 8.388 4.242 -12.007 1.00 91.56 90 ILE A N 1
ATOM 707 C CA . ILE A 1 90 ? 8.856 5.537 -12.525 1.00 91.56 90 ILE A CA 1
ATOM 708 C C . ILE A 1 90 ? 7.874 6.624 -12.096 1.00 91.56 90 ILE A C 1
ATOM 710 O O . ILE A 1 90 ? 6.662 6.460 -12.253 1.00 91.56 90 ILE A O 1
ATOM 714 N N . GLY A 1 91 ? 8.389 7.733 -11.570 1.00 86.44 91 GLY A N 1
ATOM 715 C CA . GLY A 1 91 ? 7.635 8.936 -11.226 1.00 86.44 91 GLY A CA 1
ATOM 716 C C . GLY A 1 91 ? 8.441 10.215 -11.468 1.00 86.44 91 GLY A C 1
ATOM 717 O O . GLY A 1 91 ? 9.590 10.171 -11.905 1.00 86.44 91 GLY A O 1
ATOM 718 N N . ASN A 1 92 ? 7.829 11.360 -11.170 1.00 77.19 92 ASN A N 1
ATOM 719 C CA . ASN A 1 92 ? 8.463 12.676 -11.278 1.00 77.19 92 ASN A CA 1
ATOM 720 C C . ASN A 1 92 ? 8.965 13.164 -9.907 1.00 77.19 92 ASN A C 1
ATOM 722 O O . ASN A 1 92 ? 8.372 12.817 -8.887 1.00 77.19 92 ASN A O 1
ATOM 726 N N . ASP A 1 93 ? 10.011 13.998 -9.895 1.00 66.44 93 ASP A N 1
ATOM 727 C CA . ASP A 1 93 ? 10.587 14.620 -8.681 1.00 66.44 93 ASP A CA 1
ATOM 728 C C . ASP A 1 93 ? 9.915 15.949 -8.263 1.00 66.44 93 ASP A C 1
ATOM 730 O O . ASP A 1 93 ? 10.472 16.705 -7.472 1.00 66.44 93 ASP A O 1
ATOM 734 N N . ASN A 1 94 ? 8.745 16.285 -8.825 1.00 56.75 94 ASN A N 1
ATOM 735 C CA . ASN A 1 94 ? 8.072 17.566 -8.545 1.00 56.75 94 ASN A CA 1
ATOM 736 C C . ASN A 1 94 ? 7.466 17.646 -7.136 1.00 56.75 94 ASN A C 1
ATOM 738 O O . ASN A 1 94 ? 6.719 16.715 -6.753 1.00 56.75 94 ASN A O 1
#

Sequence (94 aa):
ILLQVFEANVAKSLAYHQIEVERICQEDGWVEQDPMIILNTAYLCIEKTAEKMRALGLNPSDIKAIGVTNQRETVVAWDRITGEPLYNAIGNDN

Organism: NCBI:txid39272

Foldseek 3Di:
DKDFDADPPPRDTQFMDDDDFDWDADPVQKIWGAVVSVVVRVVVRVVRRQVSCVVVVHHPVVDPDDDDDDDPAWDFDADPVPRHTPGTTIHGPD

InterPro domains:
  IPR018484 Carbohydrate kinase FGGY, N-terminal [PF00370] (10-90)

pLDDT: mean 93.12, std 6.87, range [56.75, 98.31]